Protein AF-A0A5D6XT13-F1 (afdb_monomer_lite)

Sequence (137 aa):
PAIPLGYAVILSPVVAQFPGGKFQCAAFLNTTEPPAELLVGVVIFDKVTSLDHVGPSTYLEMFDWSGSPVRFITIGARTGGTGPDSYLPQHMTVSYKDAPTKLDVLLIPGGLGTAGVVKDAGFMKYLTTAAEQSKHV

pLDDT: mean 81.75, std 23.57, range [31.22, 98.62]

Radius of gyration: 20.34 Å; chains: 1; bounding box: 57×32×59 Å

Structure (mmCIF, N/CA/C/O backbone):
data_AF-A0A5D6XT13-F1
#
_entry.id   AF-A0A5D6XT13-F1
#
loop_
_atom_site.group_PDB
_atom_site.id
_atom_site.type_symbol
_atom_site.label_atom_id
_atom_site.label_alt_id
_atom_site.label_comp_id
_atom_site.label_asym_id
_atom_site.label_entity_id
_atom_site.label_seq_id
_atom_site.pdbx_PDB_ins_code
_atom_site.Cartn_x
_atom_site.Cartn_y
_atom_site.Cartn_z
_atom_site.occupancy
_atom_site.B_iso_or_equiv
_atom_site.auth_seq_id
_atom_site.auth_comp_id
_atom_site.auth_asym_id
_atom_site.auth_atom_id
_atom_site.pdbx_PDB_model_num
ATOM 1 N N . PRO A 1 1 ? -8.277 19.099 43.997 1.00 40.56 1 PRO A N 1
ATOM 2 C CA . PRO A 1 1 ? -9.429 18.250 43.610 1.00 40.56 1 PRO A CA 1
ATOM 3 C C . PRO A 1 1 ? -9.604 18.238 42.083 1.00 40.56 1 PRO A C 1
ATOM 5 O O . PRO A 1 1 ? -9.931 19.260 41.492 1.00 40.56 1 PRO A O 1
ATOM 8 N N . ALA A 1 2 ? -9.269 17.109 41.456 1.00 35.62 2 ALA A N 1
ATOM 9 C CA . ALA A 1 2 ? -9.311 16.929 40.009 1.00 35.62 2 ALA A CA 1
ATOM 10 C C . ALA A 1 2 ? -10.756 16.728 39.521 1.00 35.62 2 ALA A C 1
ATOM 12 O O . ALA A 1 2 ? -11.511 15.961 40.114 1.00 35.62 2 ALA A O 1
ATOM 13 N N . ILE A 1 3 ? -11.122 17.426 38.447 1.00 36.97 3 ILE A N 1
ATOM 14 C CA . ILE A 1 3 ? -12.385 17.264 37.719 1.00 36.97 3 ILE A CA 1
ATOM 15 C C . ILE A 1 3 ? -12.144 16.186 36.652 1.00 36.97 3 ILE A C 1
ATOM 17 O O . ILE A 1 3 ? -11.227 16.368 35.848 1.00 36.97 3 ILE A O 1
ATOM 21 N N . PRO A 1 4 ? -12.902 15.076 36.599 1.00 40.91 4 PRO A N 1
ATOM 22 C CA . PRO A 1 4 ? -12.750 14.125 35.511 1.00 40.91 4 PRO A CA 1
ATOM 23 C C . PRO A 1 4 ? -13.447 14.676 34.259 1.00 40.91 4 PRO A C 1
ATOM 25 O O . PRO A 1 4 ? -14.650 14.938 34.267 1.00 40.91 4 PRO A O 1
ATOM 28 N N . LEU A 1 5 ? -12.684 14.854 33.177 1.00 41.28 5 LEU A N 1
ATOM 29 C CA . LEU A 1 5 ? -13.218 15.091 31.836 1.00 41.28 5 LEU A CA 1
ATOM 30 C C . LEU A 1 5 ? -13.761 13.771 31.272 1.00 41.28 5 LEU A C 1
ATOM 32 O O . LEU A 1 5 ? -13.034 12.999 30.654 1.00 41.28 5 LEU A O 1
ATOM 36 N N . GLY A 1 6 ? -15.049 13.521 31.486 1.00 33.44 6 GLY A N 1
ATOM 37 C CA . GLY A 1 6 ? -15.833 12.611 30.658 1.00 33.44 6 GLY A CA 1
ATOM 38 C C . GLY A 1 6 ? -16.593 13.433 29.624 1.00 33.44 6 GLY A C 1
ATOM 39 O O . GLY A 1 6 ? -17.558 14.109 29.972 1.00 33.44 6 GLY A O 1
ATOM 40 N N . TYR A 1 7 ? -16.165 13.409 28.363 1.00 36.56 7 TYR A N 1
ATOM 41 C CA . TYR A 1 7 ? -16.993 13.911 27.267 1.00 36.56 7 TYR A CA 1
ATOM 42 C C . TYR A 1 7 ? -18.150 12.928 27.055 1.00 36.56 7 TYR A C 1
ATOM 44 O O . TYR A 1 7 ? -17.992 11.900 26.407 1.00 36.56 7 TYR A O 1
ATOM 52 N N . ALA A 1 8 ? -19.316 13.239 27.617 1.00 31.67 8 ALA A N 1
ATOM 53 C CA . ALA A 1 8 ? -20.583 12.655 27.201 1.00 31.67 8 ALA A CA 1
ATOM 54 C C . ALA A 1 8 ? -21.261 13.656 26.262 1.00 31.67 8 ALA A C 1
ATOM 56 O O . ALA A 1 8 ? -21.851 14.641 26.707 1.00 31.67 8 ALA A O 1
ATOM 57 N N . VAL A 1 9 ? -21.158 13.432 24.953 1.00 31.22 9 VAL A N 1
ATOM 58 C CA . VAL A 1 9 ? -22.001 14.144 23.989 1.00 31.22 9 VAL A CA 1
ATOM 59 C C . VAL A 1 9 ? -23.373 13.472 24.026 1.00 31.22 9 VAL A C 1
ATOM 61 O O . VAL A 1 9 ? -23.604 12.466 23.365 1.00 31.22 9 VAL A O 1
ATOM 64 N N . ILE A 1 10 ? -24.288 14.002 24.839 1.00 31.67 10 ILE A N 1
ATOM 65 C CA . ILE A 1 10 ? -25.699 13.608 24.793 1.00 31.67 10 ILE A CA 1
ATOM 66 C C . ILE A 1 10 ? -26.323 14.320 23.588 1.00 31.67 10 ILE A C 1
ATOM 68 O O . ILE A 1 10 ? -26.805 15.447 23.701 1.00 31.67 10 ILE A O 1
ATOM 72 N N . LEU A 1 11 ? -26.301 13.679 22.417 1.00 39.16 11 LEU A N 1
ATOM 73 C CA . LEU A 1 11 ? -27.196 14.061 21.328 1.00 39.16 11 LEU A CA 1
ATOM 74 C C . LEU A 1 11 ? -28.576 13.491 21.654 1.00 39.16 11 LEU A C 1
ATOM 76 O O . LEU A 1 11 ? -28.788 12.281 21.644 1.00 39.16 11 LEU A O 1
ATOM 80 N N . SER A 1 12 ? -29.506 14.380 21.996 1.00 33.94 12 SER A N 1
ATOM 81 C CA . SER A 1 12 ? -30.920 14.041 22.158 1.00 33.94 12 SER A CA 1
ATOM 82 C C . SER A 1 12 ? -31.425 13.328 20.890 1.00 33.94 12 SER A C 1
ATOM 84 O O . SER A 1 12 ? -31.113 13.793 19.789 1.00 33.94 12 SER A O 1
ATOM 86 N N . PRO A 1 13 ? -32.180 12.217 20.986 1.00 42.59 13 PRO A N 1
ATOM 87 C CA . PRO A 1 13 ? -32.654 11.509 19.806 1.00 42.59 13 PRO A CA 1
ATOM 88 C C . PRO A 1 13 ? -33.679 12.380 19.070 1.00 42.59 13 PRO A C 1
ATOM 90 O O . PRO A 1 13 ? -34.830 12.507 19.486 1.00 42.59 13 PRO A O 1
ATOM 93 N N . VAL A 1 14 ? -33.269 12.984 17.955 1.00 36.25 14 VAL A N 1
ATOM 94 C CA . VAL A 1 14 ? -34.204 13.583 17.000 1.00 36.25 14 VAL A CA 1
ATOM 95 C C . VAL A 1 14 ? -34.897 12.434 16.272 1.00 36.25 14 VAL A C 1
ATOM 97 O O . VAL A 1 14 ? -34.340 11.812 15.370 1.00 36.25 14 VAL A O 1
ATOM 100 N N . VAL A 1 15 ? -36.123 12.124 16.688 1.00 41.50 15 VAL A N 1
ATOM 101 C CA . VAL A 1 15 ? -37.019 11.228 15.951 1.00 41.50 15 VAL A CA 1
ATOM 102 C C . VAL A 1 15 ? -37.547 12.003 14.743 1.00 41.50 15 VAL A C 1
ATOM 104 O O . VAL A 1 15 ? -38.462 12.813 14.867 1.00 41.50 15 VAL A O 1
ATOM 107 N N . ALA A 1 16 ? -36.959 11.790 13.565 1.00 38.16 16 ALA A N 1
ATOM 108 C CA . ALA A 1 16 ? -37.535 12.276 12.315 1.00 38.16 16 ALA A CA 1
ATOM 109 C C . ALA A 1 16 ? -38.727 11.380 11.937 1.00 38.16 16 ALA A C 1
ATOM 111 O O . ALA A 1 16 ? -38.556 10.203 11.623 1.00 38.16 16 ALA A O 1
ATOM 112 N N . GLN A 1 17 ? -39.943 11.923 11.998 1.00 37.91 17 GLN A N 1
ATOM 113 C CA . GLN A 1 17 ? -41.173 11.195 11.688 1.00 37.91 17 GLN A CA 1
ATOM 114 C C . GLN A 1 17 ? -41.717 11.659 10.333 1.00 37.91 17 GLN A C 1
ATOM 116 O O . GLN A 1 17 ? -42.234 12.766 10.213 1.00 37.91 17 GLN A O 1
ATOM 121 N N . PHE A 1 18 ? -41.595 10.813 9.308 1.00 39.81 18 PHE A N 1
ATOM 122 C CA . PHE A 1 18 ? -42.187 11.047 7.987 1.00 39.81 18 PHE A CA 1
ATOM 123 C C . PHE A 1 18 ? -43.527 10.299 7.852 1.00 39.81 18 PHE A C 1
ATOM 125 O O . PHE A 1 18 ? -43.673 9.197 8.396 1.00 39.81 18 PHE A O 1
ATOM 132 N N . PRO A 1 19 ? -44.518 10.851 7.130 1.00 36.59 19 PRO A N 1
ATOM 133 C CA . PRO A 1 19 ? -45.785 10.168 6.892 1.00 36.59 19 PRO A CA 1
ATOM 134 C C . PRO A 1 19 ? -45.570 9.001 5.914 1.00 36.59 19 PRO A C 1
ATOM 136 O O . PRO A 1 19 ? -45.415 9.217 4.718 1.00 36.59 19 PRO A O 1
ATOM 139 N N . GLY A 1 20 ? -45.542 7.759 6.418 1.00 48.91 20 GLY A N 1
ATOM 140 C CA . GLY A 1 20 ? -45.530 6.559 5.565 1.00 48.91 20 GLY A CA 1
ATOM 141 C C . GLY A 1 20 ? -44.751 5.335 6.058 1.00 48.91 20 GLY A C 1
ATOM 142 O O . GLY A 1 20 ? -44.869 4.281 5.444 1.00 48.91 20 GLY A O 1
ATOM 143 N N . GLY A 1 21 ? -43.993 5.401 7.158 1.00 42.72 21 GLY A N 1
ATOM 144 C CA . GLY A 1 21 ? -43.305 4.208 7.666 1.00 42.72 21 GLY A CA 1
ATOM 145 C C . GLY A 1 21 ? -42.427 4.462 8.887 1.00 42.72 21 GLY A C 1
ATOM 146 O O . GLY A 1 21 ? -41.837 5.529 9.032 1.00 42.72 21 GLY A O 1
ATOM 147 N N . LYS A 1 22 ? -42.347 3.469 9.780 1.00 38.94 22 LYS A N 1
ATOM 148 C CA . LYS A 1 22 ? -41.426 3.465 10.923 1.00 38.94 22 LYS A CA 1
ATOM 149 C C . LYS A 1 22 ? -40.071 2.936 10.450 1.00 38.94 22 LYS A C 1
ATOM 151 O O . LYS A 1 22 ? -39.932 1.732 10.270 1.00 38.94 22 LYS A O 1
ATOM 156 N N . PHE A 1 23 ? -39.077 3.804 10.286 1.00 47.78 23 PHE A N 1
ATOM 157 C CA . PHE A 1 23 ? -37.682 3.362 10.248 1.00 47.78 23 PHE A CA 1
ATOM 158 C C . PHE A 1 23 ? -37.116 3.420 11.666 1.00 47.78 23 PHE A C 1
ATOM 160 O O . PHE A 1 23 ? -37.109 4.465 12.312 1.00 47.78 23 PHE A O 1
ATOM 167 N N . GLN A 1 24 ? -36.684 2.272 12.179 1.00 41.12 24 GLN A N 1
ATOM 168 C CA . GLN A 1 24 ? -36.103 2.156 13.511 1.00 41.12 24 GLN A CA 1
ATOM 169 C C . GLN A 1 24 ? -34.593 2.438 13.417 1.00 41.12 24 GLN A C 1
ATOM 171 O O . GLN A 1 24 ? -33.791 1.526 13.271 1.00 41.12 24 GLN A O 1
ATOM 176 N N . CYS A 1 25 ? -34.192 3.710 13.527 1.00 44.94 25 CYS A N 1
ATOM 177 C CA . CYS A 1 25 ? -32.776 4.112 13.658 1.00 44.94 25 CYS A CA 1
ATOM 178 C C . CYS A 1 25 ? -32.127 3.662 14.986 1.00 44.94 25 CYS A C 1
ATOM 180 O O . CYS A 1 25 ? -30.933 3.855 15.192 1.00 44.94 25 CYS A O 1
ATOM 182 N N . ALA A 1 26 ? -32.898 3.071 15.904 1.00 44.91 26 ALA A N 1
ATOM 183 C CA . ALA A 1 26 ? -32.480 2.822 17.283 1.00 44.91 26 ALA A CA 1
ATOM 184 C C . ALA A 1 26 ? -31.423 1.712 17.454 1.00 44.91 26 ALA A C 1
ATOM 186 O O . ALA A 1 26 ? -30.753 1.683 18.481 1.00 44.91 26 ALA A O 1
ATOM 187 N N . ALA A 1 27 ? -31.240 0.814 16.480 1.00 44.47 27 ALA A N 1
ATOM 188 C CA . ALA A 1 27 ? -30.269 -0.278 16.619 1.00 44.47 27 ALA A CA 1
ATOM 189 C C . ALA A 1 27 ? -28.807 0.165 16.417 1.00 44.47 27 ALA A C 1
ATOM 191 O O . ALA A 1 27 ? -27.903 -0.521 16.880 1.00 44.47 27 ALA A O 1
ATOM 192 N N . PHE A 1 28 ? -28.571 1.309 15.765 1.00 43.94 28 PHE A N 1
ATOM 193 C CA . PHE A 1 28 ? -27.218 1.792 15.460 1.00 43.94 28 PHE A C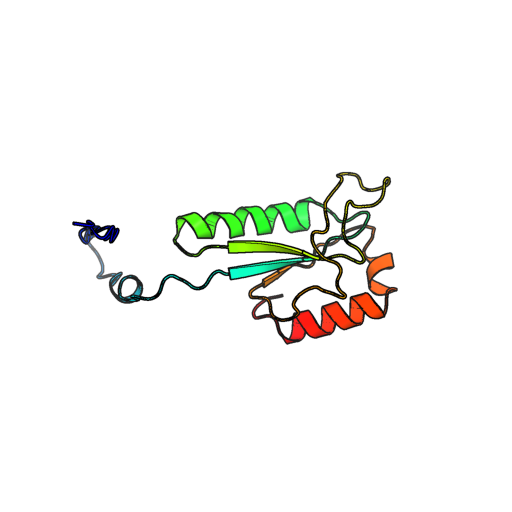A 1
ATOM 194 C C . PHE A 1 28 ? -26.605 2.638 16.591 1.00 43.94 28 PHE A C 1
ATOM 196 O O . PHE A 1 28 ? -25.404 2.863 16.614 1.00 43.94 28 PHE A O 1
ATOM 203 N N . LEU A 1 29 ? -27.422 3.108 17.541 1.00 48.56 29 LEU A N 1
ATOM 204 C CA . LEU A 1 29 ? -27.012 4.069 18.576 1.00 48.56 29 LEU A CA 1
ATOM 205 C C . LEU A 1 29 ? -26.736 3.435 19.951 1.00 48.56 29 LEU A C 1
ATOM 207 O O . LEU A 1 29 ? -26.477 4.161 20.905 1.00 48.56 29 LEU A O 1
ATOM 211 N N . ASN A 1 30 ? -26.823 2.105 20.082 1.00 45.47 30 ASN A N 1
ATOM 212 C CA . ASN A 1 30 ? -26.730 1.418 21.379 1.00 45.47 30 ASN A CA 1
ATOM 213 C C . ASN A 1 30 ? -25.399 0.679 21.614 1.00 45.47 30 ASN A C 1
ATOM 215 O O . ASN A 1 30 ? -25.301 -0.142 22.524 1.00 45.47 30 ASN A O 1
ATOM 219 N N . THR A 1 31 ? -24.374 0.940 20.803 1.00 50.88 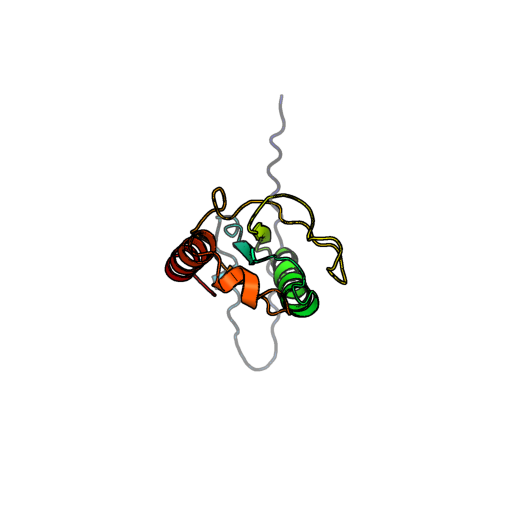31 THR A N 1
ATOM 220 C CA . THR A 1 31 ? -23.023 0.424 21.044 1.00 50.88 31 THR A CA 1
ATOM 221 C C . THR A 1 31 ? -22.250 1.413 21.913 1.00 50.88 31 THR A C 1
ATOM 223 O O . THR A 1 31 ? -21.971 2.533 21.499 1.00 50.88 31 THR A O 1
ATOM 226 N N . THR A 1 32 ? -21.906 1.002 23.135 1.00 56.06 32 THR A N 1
ATOM 227 C CA . THR A 1 32 ? -21.031 1.760 24.050 1.00 56.06 32 THR A CA 1
ATOM 228 C C . THR A 1 32 ? -19.552 1.663 23.676 1.00 56.06 32 THR A C 1
ATOM 230 O O . THR A 1 32 ? -18.720 2.334 24.282 1.00 56.06 32 THR A O 1
ATOM 233 N N . GLU A 1 33 ? -19.212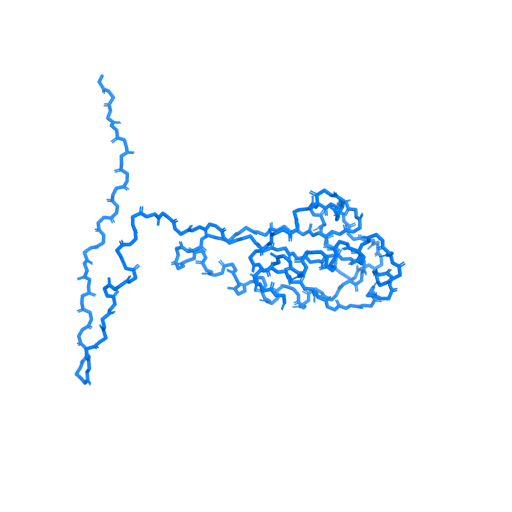 0.806 22.714 1.00 58.44 33 GLU A N 1
ATOM 234 C CA . GLU A 1 33 ? -17.857 0.671 22.197 1.00 58.44 33 GLU A CA 1
ATOM 235 C C . GLU A 1 33 ? -17.653 1.657 21.040 1.00 58.44 33 GLU A C 1
ATOM 237 O O . GLU A 1 33 ? -18.502 1.716 20.142 1.00 58.44 33 GLU A O 1
ATOM 242 N N . PRO A 1 34 ? -16.564 2.449 21.047 1.00 58.56 34 PRO A N 1
ATOM 243 C CA . PRO A 1 34 ? -16.221 3.267 19.895 1.00 58.56 34 PRO A CA 1
ATOM 244 C C . PRO A 1 34 ? -16.058 2.352 18.674 1.00 58.56 34 PRO A C 1
ATOM 246 O O . PRO A 1 34 ? -15.499 1.258 18.818 1.00 58.56 34 PRO A O 1
ATOM 249 N N . PRO A 1 35 ? -16.536 2.758 17.487 1.00 64.50 35 PRO A N 1
ATOM 250 C CA . PRO A 1 35 ? -16.386 1.952 16.285 1.00 64.50 35 PRO A CA 1
ATOM 251 C C . PRO A 1 35 ? -14.915 1.595 16.082 1.00 64.50 35 PRO A C 1
ATOM 253 O O . PRO A 1 35 ? -14.044 2.463 16.170 1.00 64.50 35 PRO A O 1
ATOM 256 N N . ALA A 1 36 ? -14.637 0.306 15.881 1.00 80.62 36 ALA A N 1
ATOM 257 C CA . ALA A 1 36 ? -13.278 -0.160 15.654 1.00 80.62 36 ALA A CA 1
ATOM 258 C C . ALA A 1 36 ? -12.691 0.565 14.433 1.00 80.62 36 ALA A C 1
ATOM 260 O O . ALA A 1 36 ? -13.331 0.610 13.382 1.00 80.62 36 ALA A O 1
ATOM 261 N N . GLU A 1 37 ? -11.495 1.136 14.591 1.00 91.69 37 GLU A N 1
ATOM 262 C CA . GLU A 1 37 ? -10.775 1.806 13.505 1.00 91.69 37 GLU A CA 1
ATOM 263 C C . GLU A 1 37 ? -10.579 0.842 12.331 1.00 91.69 37 GLU A C 1
ATOM 265 O O . GLU A 1 37 ? -10.033 -0.248 12.504 1.00 91.69 37 GLU A O 1
ATOM 270 N N . LEU A 1 38 ? -11.028 1.250 11.144 1.00 94.50 38 LEU A N 1
ATOM 271 C CA . LEU A 1 38 ? -10.870 0.494 9.910 1.00 94.50 38 LEU A CA 1
ATOM 272 C C . LEU A 1 38 ? -9.450 0.673 9.382 1.00 94.50 38 LEU A C 1
ATOM 274 O O . LEU A 1 38 ? -9.037 1.780 9.037 1.00 94.50 38 LEU A O 1
ATOM 278 N N . LEU A 1 39 ? -8.708 -0.423 9.272 1.00 96.69 39 LEU A N 1
ATOM 279 C CA . LEU A 1 39 ? -7.371 -0.425 8.700 1.00 96.69 39 LEU A CA 1
ATOM 280 C C . LEU A 1 39 ? -7.427 -0.712 7.197 1.00 96.69 39 LEU A C 1
ATOM 282 O O . LEU A 1 39 ? -7.690 -1.841 6.773 1.00 96.69 39 LEU A O 1
ATOM 286 N N . VAL A 1 40 ? -7.111 0.302 6.396 1.00 98.12 40 VAL A N 1
ATOM 287 C CA . VAL A 1 40 ? -7.059 0.223 4.933 1.00 98.12 40 VAL A CA 1
ATOM 288 C C . VAL A 1 40 ? -5.603 0.171 4.475 1.00 98.12 40 VAL A C 1
ATOM 290 O O . VAL A 1 40 ? -4.829 1.104 4.695 1.00 98.12 40 VAL A O 1
ATOM 293 N N . GLY A 1 41 ? -5.216 -0.923 3.825 1.00 98.25 41 GLY A N 1
ATOM 294 C CA . GLY A 1 41 ? -3.914 -1.052 3.179 1.00 98.25 41 GLY A CA 1
ATOM 295 C C . GLY A 1 41 ? -4.014 -0.735 1.695 1.00 98.25 41 GLY A C 1
ATOM 296 O O . GLY A 1 41 ? -4.783 -1.371 0.985 1.00 98.25 41 GLY A O 1
ATOM 297 N N . VAL A 1 42 ? -3.223 0.218 1.212 1.00 98.50 42 VAL A N 1
ATOM 298 C CA . VAL A 1 42 ? -3.171 0.600 -0.204 1.00 98.50 42 VAL A CA 1
ATOM 299 C C . VAL A 1 42 ? -1.835 0.17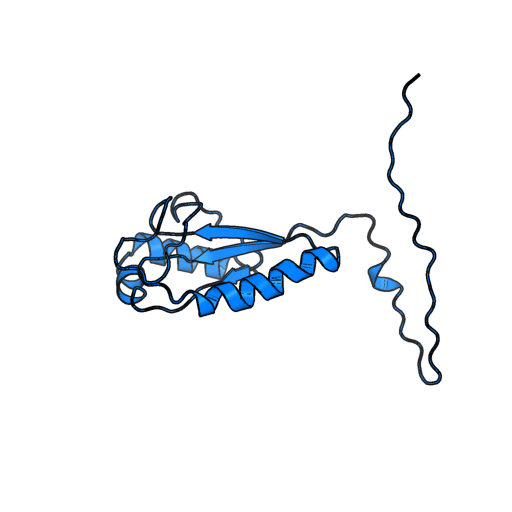5 -0.793 1.00 98.50 42 VAL A C 1
ATOM 301 O O . VAL A 1 42 ? -0.777 0.599 -0.327 1.00 98.50 42 VAL A O 1
ATOM 304 N N . VAL A 1 43 ? -1.865 -0.652 -1.833 1.00 98.19 43 VAL A N 1
ATOM 305 C CA . VAL A 1 43 ? -0.648 -1.122 -2.499 1.00 98.19 43 VAL A CA 1
ATOM 306 C C . VAL A 1 43 ? -0.102 -0.032 -3.419 1.00 98.19 43 VAL A C 1
ATOM 308 O O . VAL A 1 43 ? -0.749 0.352 -4.387 1.00 98.19 43 VAL A O 1
ATOM 311 N N . ILE A 1 44 ? 1.108 0.452 -3.142 1.00 97.56 44 ILE A N 1
ATOM 312 C CA . ILE A 1 44 ? 1.792 1.484 -3.925 1.00 97.56 44 ILE A CA 1
ATOM 313 C C . ILE A 1 44 ? 3.069 0.905 -4.536 1.00 97.56 44 ILE A C 1
ATOM 315 O O . ILE A 1 44 ? 3.866 0.238 -3.875 1.00 97.56 44 ILE A O 1
ATOM 319 N N . PHE A 1 45 ? 3.270 1.183 -5.820 1.00 96.56 45 PHE A N 1
ATOM 320 C CA . PHE A 1 45 ? 4.435 0.766 -6.593 1.00 96.56 45 PHE A CA 1
ATOM 321 C C . PHE A 1 45 ? 4.789 1.827 -7.640 1.00 96.56 45 PHE A C 1
ATOM 323 O O . PHE A 1 45 ? 4.013 2.742 -7.921 1.00 96.56 45 PHE A O 1
ATOM 330 N N . ASP A 1 46 ? 5.983 1.726 -8.218 1.00 95.44 46 ASP A N 1
ATOM 331 C CA . ASP A 1 46 ? 6.444 2.669 -9.240 1.00 95.44 46 ASP A CA 1
ATOM 332 C C . ASP A 1 46 ? 5.506 2.653 -10.455 1.00 95.44 46 ASP A C 1
ATOM 334 O O . ASP A 1 46 ? 5.146 1.585 -10.935 1.00 95.44 46 ASP A O 1
ATOM 338 N N . LYS A 1 47 ? 5.128 3.821 -10.990 1.00 95.62 47 LYS A N 1
ATOM 339 C CA . LYS A 1 47 ? 4.171 3.940 -12.116 1.00 95.62 47 LYS A CA 1
ATOM 340 C C . LYS A 1 47 ? 2.779 3.343 -11.825 1.00 95.62 47 LYS A C 1
ATOM 342 O O . LYS A 1 47 ? 2.117 2.846 -12.742 1.00 95.62 47 LYS A O 1
ATOM 347 N N . VAL A 1 48 ? 2.336 3.391 -10.568 1.00 96.50 48 VAL A N 1
ATOM 348 C CA . VAL A 1 48 ? 0.937 3.146 -10.180 1.00 96.50 48 VAL A CA 1
ATOM 349 C C . VAL A 1 48 ? 0.020 4.244 -10.735 1.00 96.50 48 VAL A C 1
ATOM 351 O O . VAL A 1 48 ? 0.392 5.421 -10.762 1.00 96.50 48 VAL A O 1
ATOM 354 N N . THR A 1 49 ? -1.186 3.881 -11.172 1.00 95.75 49 THR A N 1
ATOM 355 C CA . THR A 1 49 ? -2.205 4.853 -11.582 1.00 95.75 49 THR A CA 1
ATOM 356 C C . THR A 1 49 ? -2.796 5.506 -10.337 1.00 95.75 49 THR A C 1
ATOM 358 O O . THR A 1 49 ? -3.509 4.866 -9.569 1.00 95.75 49 THR A O 1
ATOM 361 N N . SER A 1 50 ? -2.511 6.792 -10.109 1.00 94.44 50 SER A N 1
ATOM 362 C CA . SER A 1 50 ? -2.940 7.472 -8.877 1.00 94.44 50 SER A CA 1
ATOM 363 C C . SER A 1 50 ? -4.453 7.472 -8.682 1.00 94.44 50 SER A C 1
ATOM 365 O O . SER A 1 50 ? -4.927 7.274 -7.570 1.00 94.44 50 SER A O 1
ATOM 367 N N . LEU A 1 51 ? -5.214 7.654 -9.762 1.00 94.50 51 LEU A N 1
ATOM 368 C CA . LEU A 1 51 ? -6.671 7.749 -9.689 1.00 94.50 51 LEU A CA 1
ATOM 369 C C . LEU A 1 51 ? -7.327 6.465 -9.153 1.00 94.50 51 LEU A C 1
ATOM 371 O O . LEU A 1 51 ? -8.340 6.556 -8.462 1.00 94.50 51 LEU A O 1
ATOM 375 N N . ASP A 1 52 ? -6.715 5.304 -9.400 1.00 95.19 52 ASP A N 1
ATOM 376 C CA . ASP A 1 52 ? -7.244 3.998 -8.995 1.00 95.19 52 ASP A CA 1
ATOM 377 C C . ASP A 1 52 ? -7.300 3.825 -7.473 1.00 95.19 52 ASP A C 1
ATOM 379 O O . ASP A 1 52 ? -8.130 3.062 -6.988 1.00 95.19 52 ASP A O 1
ATOM 383 N N . HIS A 1 53 ? -6.450 4.526 -6.711 1.00 95.44 53 HIS A N 1
ATOM 384 C CA . HIS A 1 53 ? -6.513 4.495 -5.246 1.00 95.44 53 HIS A CA 1
ATOM 385 C C . HIS A 1 53 ? -6.954 5.819 -4.623 1.00 95.44 53 HIS A C 1
ATOM 387 O O . HIS A 1 53 ? -7.619 5.790 -3.596 1.00 95.44 53 HIS A O 1
ATOM 393 N N . VAL A 1 54 ? -6.664 6.971 -5.239 1.00 95.62 54 VAL A N 1
ATOM 394 C CA . VAL A 1 54 ? -7.132 8.269 -4.725 1.00 95.62 54 VAL A CA 1
ATOM 395 C C . VAL A 1 54 ? -8.659 8.311 -4.673 1.00 95.62 54 VAL A C 1
ATOM 397 O O . VAL A 1 54 ? -9.210 8.735 -3.666 1.00 95.62 54 VAL A O 1
ATOM 400 N N . GLY A 1 55 ? -9.355 7.813 -5.703 1.00 94.44 55 GLY A N 1
ATOM 401 C CA . GLY A 1 55 ? -10.821 7.776 -5.713 1.00 94.44 55 GLY A CA 1
ATOM 402 C C . GLY A 1 55 ? -11.412 6.981 -4.536 1.00 94.44 55 GLY A C 1
ATOM 403 O O . GLY A 1 55 ? -12.132 7.563 -3.720 1.00 94.44 55 GLY A O 1
ATOM 404 N N . PRO A 1 56 ? -11.105 5.674 -4.411 1.00 95.56 56 PRO A N 1
ATOM 405 C CA . PRO A 1 56 ? -11.585 4.862 -3.296 1.00 95.56 56 PRO A CA 1
ATOM 406 C C . PRO A 1 56 ? -11.136 5.373 -1.924 1.00 95.56 56 PRO A C 1
ATOM 408 O O . PRO A 1 56 ? -11.959 5.421 -1.014 1.00 95.56 56 PRO A O 1
ATOM 411 N N . SER A 1 57 ? -9.876 5.799 -1.765 1.00 95.00 57 SER A N 1
ATOM 412 C CA . SER A 1 57 ? -9.384 6.316 -0.483 1.00 95.00 57 SER A CA 1
ATOM 413 C C . SER A 1 57 ? -10.121 7.582 -0.058 1.00 95.00 57 SER A C 1
ATOM 415 O O . SER A 1 57 ? -10.577 7.643 1.076 1.00 95.00 57 SER A O 1
ATOM 417 N N . THR A 1 58 ? -10.347 8.542 -0.963 1.00 94.81 58 THR A N 1
ATOM 418 C CA . THR A 1 58 ? -11.123 9.753 -0.646 1.00 94.81 58 THR A CA 1
ATOM 419 C C . THR A 1 58 ? -12.561 9.430 -0.242 1.00 94.81 58 THR A C 1
ATOM 421 O O . THR A 1 58 ? -13.113 10.095 0.629 1.00 94.81 58 THR A O 1
ATOM 424 N N . TYR A 1 59 ? -13.186 8.411 -0.839 1.00 94.88 59 TYR A N 1
ATOM 425 C CA . TYR A 1 59 ? -14.512 7.970 -0.403 1.00 94.88 59 TYR A CA 1
ATOM 426 C C . TYR A 1 59 ? -14.473 7.323 0.989 1.00 94.88 59 TYR A C 1
ATOM 428 O O . TYR A 1 59 ? -15.308 7.633 1.836 1.00 94.88 59 TYR A O 1
ATOM 436 N N . LEU A 1 60 ? -13.495 6.450 1.242 1.00 94.69 60 LEU A N 1
ATOM 437 C CA . LEU A 1 60 ? -13.332 5.768 2.526 1.00 94.69 60 LEU A CA 1
ATOM 438 C C . LEU A 1 60 ? -12.993 6.743 3.664 1.00 94.69 60 LEU A C 1
ATOM 440 O O . LEU A 1 60 ? -13.518 6.583 4.758 1.00 94.69 60 LEU A O 1
ATOM 444 N N . GLU A 1 61 ? -12.211 7.793 3.410 1.00 92.44 61 GLU A N 1
ATOM 445 C CA . GLU A 1 61 ? -11.930 8.867 4.380 1.00 92.44 61 GLU A CA 1
ATOM 446 C C . GLU A 1 61 ? -13.207 9.552 4.896 1.00 92.44 61 GLU A C 1
ATOM 448 O O . GLU A 1 61 ? -13.246 10.024 6.030 1.00 92.44 61 GLU A O 1
ATOM 453 N N . MET A 1 62 ? -14.290 9.575 4.110 1.00 92.75 62 MET A N 1
ATOM 454 C CA . MET A 1 62 ? -15.561 10.162 4.552 1.00 92.75 62 MET A CA 1
ATOM 455 C C . MET A 1 62 ? -16.233 9.353 5.671 1.00 92.75 62 MET A C 1
ATOM 457 O O . MET A 1 62 ? -17.138 9.869 6.331 1.00 92.75 62 MET A O 1
ATOM 461 N N . PHE A 1 63 ? -15.818 8.105 5.920 1.00 90.12 63 PHE A N 1
ATOM 462 C CA . PHE A 1 63 ? -16.389 7.286 6.993 1.00 90.12 63 PHE A CA 1
ATOM 463 C C . PHE A 1 63 ? -16.061 7.842 8.383 1.00 90.12 63 PHE A C 1
ATOM 465 O O . PHE A 1 63 ? -16.890 7.691 9.290 1.00 90.12 63 PHE A O 1
ATOM 472 N N . ASP A 1 64 ? -14.969 8.598 8.526 1.00 86.75 64 ASP A N 1
ATOM 473 C CA . ASP A 1 64 ? -14.649 9.338 9.751 1.00 86.75 64 ASP A CA 1
ATOM 474 C C . ASP A 1 64 ? -15.807 10.256 10.164 1.00 86.75 64 ASP A C 1
ATOM 476 O O . ASP A 1 64 ? -16.149 10.353 11.344 1.00 86.75 64 ASP A O 1
ATOM 480 N N . TRP A 1 65 ? -16.487 10.881 9.196 1.00 85.38 65 TRP A N 1
ATOM 481 C CA . TRP A 1 65 ? -17.627 11.769 9.461 1.00 85.38 65 TRP A CA 1
ATOM 482 C C . TRP A 1 65 ? -18.873 11.020 9.940 1.00 85.38 65 TRP A C 1
ATOM 484 O O . TRP A 1 65 ? -19.753 11.617 10.558 1.00 85.38 65 TRP A O 1
ATOM 494 N N . SER A 1 66 ? -18.947 9.713 9.685 1.00 84.50 66 SER A N 1
ATOM 495 C CA . SER A 1 66 ? -20.009 8.825 10.172 1.00 84.50 66 SER A CA 1
ATOM 496 C C . SER A 1 66 ? -19.674 8.154 11.511 1.00 84.50 66 SER A C 1
ATOM 498 O O . SER A 1 66 ? -20.439 7.321 11.993 1.00 84.50 66 SER A O 1
ATOM 500 N N . GLY A 1 67 ? -18.540 8.519 12.121 1.00 84.69 67 GLY A N 1
ATOM 501 C CA . GLY A 1 67 ? -18.077 7.970 13.393 1.00 84.69 67 GLY A CA 1
ATOM 502 C C . GLY A 1 67 ? -17.278 6.674 13.270 1.00 84.69 67 GLY A C 1
ATOM 503 O O . GLY A 1 67 ? -16.960 6.088 14.297 1.00 84.69 67 GLY A O 1
ATOM 504 N N . SER A 1 68 ? -16.942 6.227 12.055 1.00 89.25 68 SER A N 1
ATOM 505 C CA . SER A 1 68 ? -16.112 5.037 11.819 1.00 89.25 68 SER A CA 1
ATOM 506 C C . SER A 1 68 ? -14.704 5.470 11.403 1.00 89.25 68 SER A C 1
ATOM 508 O O . SER A 1 68 ? -14.511 5.736 10.219 1.00 89.25 68 SER A O 1
ATOM 510 N N . PRO A 1 69 ? -13.744 5.587 12.343 1.00 91.69 69 PRO A N 1
ATOM 511 C CA . PRO A 1 69 ? -12.416 6.095 12.032 1.00 91.69 69 PRO A CA 1
ATOM 512 C C . PRO A 1 69 ? -11.686 5.178 11.046 1.00 91.69 69 PRO A C 1
ATOM 514 O O . PRO A 1 69 ? -11.757 3.955 11.173 1.00 91.69 69 PRO A O 1
ATOM 517 N N . VAL A 1 70 ? -10.966 5.756 10.088 1.00 95.19 70 VAL A N 1
ATOM 518 C CA . VAL A 1 70 ? -10.230 5.039 9.046 1.00 95.19 70 VAL A CA 1
ATOM 519 C C . VAL A 1 70 ? -8.751 5.389 9.105 1.00 95.19 70 VAL A C 1
ATOM 521 O O . VAL A 1 70 ? -8.351 6.549 9.026 1.00 95.19 70 VAL A O 1
ATOM 524 N N . ARG A 1 71 ? -7.907 4.361 9.173 1.00 95.88 71 ARG A N 1
ATOM 525 C CA . ARG A 1 71 ? -6.455 4.498 9.095 1.00 95.88 71 ARG A CA 1
ATOM 526 C C . ARG A 1 71 ? -5.931 3.893 7.809 1.00 95.88 71 ARG A C 1
ATOM 528 O O . ARG A 1 71 ? -6.057 2.692 7.577 1.00 95.88 71 ARG A O 1
ATOM 535 N N . PHE A 1 72 ? -5.249 4.714 7.022 1.00 97.06 72 PHE A N 1
ATOM 536 C CA . PHE A 1 72 ? -4.566 4.273 5.813 1.00 97.06 72 PHE A CA 1
ATOM 537 C C . PHE A 1 72 ? -3.104 3.934 6.088 1.00 97.06 72 PHE A C 1
ATOM 539 O O . PHE A 1 72 ? -2.393 4.671 6.773 1.00 97.06 72 PHE A O 1
ATOM 546 N N . ILE A 1 73 ? -2.637 2.843 5.489 1.00 97.94 73 ILE A N 1
ATOM 547 C CA . ILE A 1 73 ? -1.214 2.564 5.301 1.00 97.94 73 ILE A CA 1
ATOM 548 C C . ILE A 1 73 ? -0.954 2.321 3.819 1.00 97.94 73 ILE A C 1
ATOM 550 O O . ILE A 1 73 ? -1.706 1.616 3.149 1.00 97.94 73 ILE A O 1
ATOM 554 N N . THR A 1 74 ? 0.125 2.886 3.295 1.00 98.25 74 THR A N 1
ATOM 555 C CA . THR A 1 74 ? 0.592 2.582 1.942 1.00 98.25 74 THR A CA 1
ATOM 556 C C . THR A 1 74 ? 1.720 1.564 2.004 1.00 98.25 74 THR A C 1
ATOM 558 O O . THR A 1 74 ? 2.711 1.755 2.718 1.00 98.25 74 THR A O 1
ATOM 561 N N . ILE A 1 75 ? 1.559 0.478 1.258 1.00 98.62 75 ILE A N 1
ATOM 562 C CA . ILE A 1 75 ? 2.404 -0.712 1.311 1.00 98.62 75 ILE A CA 1
ATOM 563 C C . ILE A 1 75 ? 3.115 -0.857 -0.027 1.00 98.62 75 ILE A C 1
ATOM 565 O O . ILE A 1 75 ? 2.466 -0.901 -1.069 1.00 98.62 75 ILE A O 1
ATOM 569 N N . GLY A 1 76 ? 4.439 -0.965 -0.013 1.00 97.81 76 GLY A N 1
ATOM 570 C CA . GLY A 1 76 ? 5.215 -1.162 -1.236 1.00 97.81 76 GLY A CA 1
ATOM 571 C C . GLY A 1 76 ? 6.360 -2.151 -1.086 1.00 97.81 76 GLY A C 1
ATOM 572 O O . GLY A 1 76 ? 6.566 -2.752 -0.033 1.00 97.81 76 GLY A O 1
ATOM 573 N N . ALA A 1 77 ? 7.167 -2.284 -2.140 1.00 96.38 77 ALA A N 1
ATOM 574 C CA . ALA A 1 77 ? 8.401 -3.078 -2.106 1.00 96.38 77 ALA A CA 1
ATOM 575 C C . ALA A 1 77 ? 9.380 -2.588 -1.017 1.00 96.38 77 ALA A C 1
ATOM 577 O O . ALA A 1 77 ? 10.125 -3.362 -0.415 1.00 96.38 77 ALA A O 1
ATOM 578 N N . ARG A 1 78 ? 9.351 -1.282 -0.741 1.00 95.81 78 ARG A N 1
ATOM 579 C CA . ARG A 1 78 ? 10.234 -0.548 0.169 1.00 95.81 78 ARG A CA 1
ATOM 580 C C . ARG A 1 78 ? 9.485 0.638 0.774 1.00 95.81 78 ARG A C 1
ATOM 582 O O . ARG A 1 78 ? 8.493 1.082 0.206 1.00 95.81 78 ARG A O 1
ATOM 589 N N . THR A 1 79 ? 10.005 1.187 1.864 1.00 97.44 79 THR A N 1
ATOM 590 C CA . THR A 1 79 ? 9.554 2.480 2.400 1.00 97.44 79 THR A CA 1
ATOM 591 C C . THR A 1 79 ? 10.108 3.636 1.553 1.00 97.44 79 THR A C 1
ATOM 593 O O . THR A 1 79 ? 11.195 3.527 0.973 1.00 97.44 79 THR A O 1
ATOM 596 N N . GLY A 1 80 ? 9.377 4.748 1.479 1.00 96.00 80 GLY A N 1
ATOM 597 C CA . GLY A 1 80 ? 9.798 5.981 0.806 1.00 96.00 80 GLY A CA 1
ATOM 598 C C . GLY A 1 80 ? 8.989 6.305 -0.449 1.00 96.00 80 GLY A C 1
ATOM 599 O O . GLY A 1 80 ? 7.899 5.785 -0.659 1.00 96.00 80 GLY A O 1
ATOM 600 N N . GLY A 1 81 ? 9.513 7.193 -1.295 1.00 94.81 81 GLY A N 1
ATOM 601 C CA . GLY A 1 81 ? 8.823 7.647 -2.507 1.00 94.81 81 GLY A CA 1
ATOM 602 C C . GLY A 1 81 ? 8.871 6.645 -3.664 1.00 94.81 81 GLY A C 1
ATOM 603 O O . GLY A 1 81 ? 9.821 5.867 -3.780 1.00 94.81 81 GLY A O 1
ATOM 604 N N . THR A 1 82 ? 7.888 6.688 -4.557 1.00 94.50 82 THR A N 1
ATOM 605 C CA . THR A 1 82 ? 7.948 6.029 -5.868 1.00 94.50 82 THR A CA 1
ATOM 606 C C . THR A 1 82 ? 9.151 6.522 -6.676 1.00 94.50 82 THR A C 1
ATOM 608 O O . THR A 1 82 ? 9.647 7.629 -6.467 1.00 94.50 82 THR A O 1
ATOM 611 N N . GLY A 1 83 ? 9.631 5.699 -7.604 1.00 91.12 83 GLY A N 1
ATOM 612 C CA . GLY A 1 83 ? 10.744 6.019 -8.492 1.00 91.12 83 GLY A CA 1
ATOM 613 C C . GLY A 1 83 ? 10.487 7.256 -9.368 1.00 91.12 83 GLY A C 1
ATOM 614 O O . GLY A 1 83 ? 9.328 7.633 -9.578 1.00 91.12 83 GLY A O 1
ATOM 615 N N . PRO A 1 84 ? 11.561 7.862 -9.910 1.00 88.69 84 PRO A N 1
ATOM 616 C CA . PRO A 1 84 ? 11.521 9.154 -10.606 1.00 88.69 84 PRO A CA 1
ATOM 617 C C . PRO A 1 84 ? 10.654 9.156 -11.871 1.00 88.69 84 PRO A C 1
ATOM 619 O O . PRO A 1 84 ? 10.151 10.202 -12.263 1.00 88.69 84 PRO A O 1
ATOM 622 N N . ASP A 1 85 ? 10.433 7.992 -12.481 1.00 86.50 85 ASP A N 1
ATOM 623 C CA . ASP A 1 85 ? 9.608 7.852 -13.686 1.00 86.50 85 ASP A CA 1
ATOM 624 C C . ASP A 1 85 ? 8.092 7.835 -13.403 1.00 86.50 85 ASP A C 1
ATOM 626 O O . ASP A 1 85 ? 7.292 7.607 -14.313 1.00 86.50 85 ASP A O 1
ATOM 630 N N . SER A 1 86 ? 7.672 7.967 -12.143 1.00 87.56 86 SER A N 1
ATOM 631 C CA . SER A 1 86 ? 6.250 7.987 -11.787 1.00 87.56 86 SER A CA 1
ATOM 632 C C . SER A 1 86 ? 5.665 9.368 -12.072 1.00 87.56 86 SER A C 1
ATOM 634 O O . SER A 1 86 ? 6.215 10.370 -11.627 1.00 87.56 86 SER A O 1
ATOM 636 N N . TYR A 1 87 ? 4.527 9.426 -12.770 1.00 85.38 87 TYR A N 1
ATOM 637 C CA . TYR A 1 87 ? 3.874 10.695 -13.126 1.00 85.38 87 TYR A CA 1
ATOM 638 C C . TYR A 1 87 ? 3.544 11.568 -11.910 1.00 85.38 87 TYR A C 1
ATOM 640 O O . TYR A 1 87 ? 3.692 12.786 -11.964 1.00 85.38 87 TYR A O 1
ATOM 648 N N . LEU A 1 88 ? 3.107 10.939 -10.817 1.00 90.31 88 LEU A N 1
ATOM 649 C CA . LEU A 1 88 ? 2.863 11.585 -9.534 1.00 90.31 88 LEU A CA 1
ATOM 650 C C . LEU A 1 88 ? 3.651 10.840 -8.452 1.00 90.31 88 LEU A C 1
ATOM 652 O O . LEU A 1 88 ? 3.387 9.649 -8.241 1.00 90.31 88 LEU A O 1
ATOM 656 N N . PRO A 1 89 ? 4.601 11.508 -7.772 1.00 92.31 89 PRO A N 1
ATOM 657 C CA . PRO A 1 89 ? 5.316 10.922 -6.651 1.00 92.31 89 PRO A CA 1
ATOM 658 C C . PRO A 1 89 ? 4.348 10.523 -5.538 1.00 92.31 89 PRO A C 1
ATOM 660 O O . PRO A 1 89 ? 3.576 11.345 -5.050 1.00 92.31 89 PRO A O 1
ATOM 663 N N . GLN A 1 90 ? 4.405 9.263 -5.124 1.00 95.12 90 GLN A N 1
ATOM 664 C CA . GLN A 1 90 ? 3.616 8.736 -4.010 1.00 95.12 90 GLN A CA 1
ATOM 665 C C . GLN A 1 90 ? 4.531 8.120 -2.967 1.00 95.12 90 GLN A C 1
ATOM 667 O O . GLN A 1 90 ? 5.660 7.742 -3.269 1.00 95.12 90 GLN A O 1
ATOM 672 N N . HIS A 1 91 ? 4.057 8.029 -1.730 1.00 95.81 91 HIS A N 1
ATOM 673 C CA . HIS A 1 91 ? 4.863 7.567 -0.611 1.00 95.81 91 HIS A CA 1
ATOM 674 C C . HIS A 1 91 ? 4.353 6.223 -0.094 1.00 95.81 91 HIS A C 1
ATOM 676 O O . HIS A 1 91 ? 3.175 6.094 0.223 1.00 95.81 91 HIS A O 1
ATOM 682 N N . MET A 1 92 ? 5.249 5.246 0.023 1.00 96.75 92 MET A N 1
ATOM 683 C CA . MET A 1 92 ? 5.051 3.956 0.681 1.00 96.75 92 MET A CA 1
ATOM 684 C C . MET A 1 92 ? 5.470 4.102 2.146 1.00 96.75 92 MET A C 1
ATOM 686 O O . MET A 1 92 ? 6.652 4.268 2.451 1.00 96.75 92 MET A O 1
ATOM 690 N N . THR A 1 93 ? 4.503 4.084 3.058 1.00 97.81 93 THR A N 1
ATOM 691 C CA . THR A 1 93 ? 4.736 4.207 4.504 1.00 97.81 93 THR A CA 1
ATOM 692 C C . THR A 1 93 ? 5.432 2.989 5.095 1.00 97.81 93 THR A C 1
ATOM 694 O O . THR A 1 93 ? 6.184 3.130 6.057 1.00 97.81 93 THR A O 1
ATOM 697 N N . VAL A 1 94 ? 5.217 1.808 4.511 1.00 98.19 94 VAL A N 1
ATOM 698 C CA . VAL A 1 94 ? 5.757 0.543 5.007 1.00 98.19 94 VAL A CA 1
ATOM 699 C C . VAL A 1 94 ? 6.131 -0.383 3.847 1.00 98.19 94 VAL A C 1
ATOM 701 O O . VAL A 1 94 ? 5.490 -0.387 2.793 1.00 98.19 94 VAL A O 1
ATOM 704 N N . SER A 1 95 ? 7.192 -1.171 4.026 1.00 98.00 95 SER A N 1
ATOM 705 C CA . SER A 1 95 ? 7.534 -2.265 3.110 1.00 98.00 95 SER A CA 1
ATOM 706 C C . SER A 1 95 ? 6.628 -3.471 3.364 1.00 98.00 95 SER A C 1
ATOM 708 O O . SER A 1 95 ? 6.283 -3.748 4.508 1.00 98.00 95 SER A O 1
ATOM 710 N N . TYR A 1 96 ? 6.319 -4.263 2.334 1.00 97.88 96 TYR A N 1
ATOM 711 C CA . TYR A 1 96 ? 5.553 -5.510 2.475 1.00 97.88 96 TYR A CA 1
ATOM 712 C C . TYR A 1 96 ? 6.157 -6.502 3.483 1.00 97.88 96 TYR A C 1
ATOM 714 O O . TYR A 1 96 ? 5.461 -7.386 3.970 1.00 97.88 96 TYR A O 1
ATOM 722 N N . LYS A 1 97 ? 7.454 -6.380 3.789 1.00 97.75 97 LYS A N 1
ATOM 723 C CA . LYS A 1 97 ? 8.140 -7.223 4.778 1.00 97.75 97 LYS A CA 1
ATOM 724 C C . LYS A 1 97 ? 7.705 -6.928 6.214 1.00 97.75 97 LYS A C 1
ATOM 726 O O . LYS A 1 97 ? 7.702 -7.842 7.031 1.00 97.75 97 LYS A O 1
ATOM 731 N N . ASP A 1 98 ? 7.325 -5.681 6.482 1.00 97.88 98 ASP A N 1
ATOM 732 C CA . ASP A 1 98 ? 6.976 -5.175 7.814 1.00 97.88 98 ASP A CA 1
ATOM 733 C C . ASP A 1 98 ? 5.488 -4.795 7.918 1.00 97.88 98 ASP A C 1
ATOM 735 O O . ASP A 1 98 ? 4.994 -4.437 8.988 1.00 97.88 98 ASP A O 1
ATOM 739 N N . ALA A 1 99 ? 4.763 -4.846 6.799 1.00 97.81 99 ALA A N 1
ATOM 740 C CA . ALA A 1 99 ? 3.355 -4.499 6.729 1.00 97.81 99 ALA A CA 1
ATOM 741 C C . ALA A 1 99 ? 2.476 -5.565 7.408 1.00 97.81 99 ALA A C 1
ATOM 743 O O . ALA A 1 99 ? 2.745 -6.765 7.290 1.00 97.81 99 ALA A O 1
ATOM 744 N N . PRO A 1 100 ? 1.374 -5.165 8.066 1.00 97.56 100 PRO A N 1
ATOM 745 C CA . PRO A 1 100 ? 0.387 -6.119 8.549 1.00 97.56 100 PRO A CA 1
ATOM 746 C C . PRO A 1 100 ? -0.257 -6.861 7.372 1.00 97.56 100 PRO A C 1
ATOM 748 O O . PRO A 1 100 ? -0.425 -6.315 6.282 1.00 97.56 100 PRO A O 1
ATOM 751 N N . THR A 1 101 ? -0.641 -8.113 7.606 1.00 97.38 101 THR A N 1
ATOM 752 C CA . THR A 1 101 ? -1.368 -8.942 6.630 1.00 97.38 101 THR A CA 1
ATOM 753 C C . THR A 1 101 ? -2.874 -8.969 6.886 1.00 97.38 101 THR A C 1
ATOM 755 O O . THR A 1 101 ? -3.640 -9.284 5.987 1.00 97.38 101 THR A O 1
ATOM 758 N N . LYS A 1 102 ? -3.319 -8.621 8.099 1.00 97.19 102 LYS A N 1
ATOM 759 C CA . LYS A 1 102 ? -4.741 -8.510 8.451 1.00 97.19 102 LYS A CA 1
ATOM 760 C C . LYS A 1 102 ? -5.200 -7.067 8.269 1.00 97.19 102 LYS A C 1
ATOM 762 O O . LYS A 1 102 ? -4.847 -6.218 9.087 1.00 97.19 102 LYS A O 1
ATOM 767 N N . LEU A 1 103 ? -5.964 -6.809 7.213 1.00 97.38 103 LEU A N 1
ATOM 768 C CA . LEU A 1 103 ? -6.537 -5.499 6.900 1.00 97.38 103 LEU A CA 1
ATOM 769 C C . LEU A 1 103 ? -8.063 -5.605 6.857 1.00 97.38 103 LEU A C 1
ATOM 771 O O . LEU A 1 103 ? -8.622 -6.659 6.549 1.00 97.38 103 LEU A O 1
ATOM 775 N N . ASP A 1 104 ? -8.756 -4.509 7.138 1.00 96.88 104 ASP A N 1
ATOM 776 C CA . ASP A 1 104 ? -10.194 -4.448 6.880 1.00 96.88 104 ASP A CA 1
ATOM 777 C C . ASP A 1 104 ? -10.454 -4.311 5.377 1.00 96.88 104 ASP A C 1
ATOM 779 O O . ASP A 1 104 ? -11.352 -4.960 4.841 1.00 96.88 104 ASP A O 1
ATOM 783 N N . VAL A 1 105 ? -9.616 -3.536 4.684 1.00 97.62 105 VAL A N 1
ATOM 784 C CA . VAL A 1 105 ? -9.645 -3.384 3.226 1.00 97.62 105 VAL A CA 1
ATOM 785 C C . VAL A 1 105 ? -8.219 -3.421 2.683 1.00 97.62 105 VAL A C 1
ATOM 787 O O . VAL A 1 105 ? -7.361 -2.662 3.137 1.00 97.62 105 VAL A O 1
ATOM 790 N N . LEU A 1 106 ? -7.967 -4.275 1.695 1.00 98.44 106 LEU A N 1
ATOM 791 C CA . LEU A 1 106 ? -6.745 -4.283 0.895 1.00 98.44 106 LEU A CA 1
ATOM 792 C C . LEU A 1 106 ? -7.050 -3.726 -0.496 1.00 98.44 106 LEU A C 1
ATOM 794 O O . LEU A 1 106 ? -7.649 -4.403 -1.314 1.00 98.44 106 LEU A O 1
ATOM 798 N N . LEU A 1 107 ? -6.599 -2.512 -0.790 1.00 98.31 107 LEU A N 1
ATOM 799 C CA . LEU A 1 107 ? -6.804 -1.866 -2.081 1.00 98.31 107 LEU A CA 1
ATOM 800 C C . LEU A 1 107 ? -5.596 -2.081 -3.001 1.00 98.31 107 LEU A C 1
ATOM 802 O O . LEU A 1 107 ? -4.481 -1.651 -2.688 1.00 98.31 107 LEU A O 1
ATOM 806 N N . ILE A 1 108 ? -5.827 -2.705 -4.160 1.00 97.81 108 ILE A N 1
ATOM 807 C CA . ILE A 1 108 ? -4.791 -2.993 -5.163 1.00 97.81 108 ILE A CA 1
ATOM 808 C C . ILE A 1 108 ? -5.060 -2.174 -6.440 1.00 97.81 108 ILE A C 1
ATOM 810 O O . ILE A 1 108 ? -5.871 -2.588 -7.270 1.00 97.81 108 ILE A O 1
ATOM 814 N N . PRO A 1 109 ? -4.400 -1.018 -6.628 1.00 97.25 109 PRO A N 1
ATOM 815 C CA . PRO A 1 109 ? -4.554 -0.213 -7.835 1.00 97.25 109 PRO A CA 1
ATOM 816 C C . PRO A 1 109 ? -3.871 -0.844 -9.056 1.00 97.25 109 PRO A C 1
ATOM 818 O O . PRO A 1 109 ? -2.947 -1.657 -8.942 1.00 97.25 109 PRO A O 1
ATOM 821 N N . GLY A 1 110 ? -4.293 -0.412 -10.245 1.00 96.31 110 GLY A N 1
ATOM 822 C CA . GLY A 1 110 ? -3.610 -0.705 -11.495 1.00 96.31 110 GLY A CA 1
ATOM 823 C C . GLY A 1 110 ? -2.418 0.221 -11.750 1.00 96.31 110 GLY A C 1
ATOM 824 O O . GLY A 1 110 ? -2.062 1.097 -10.958 1.00 96.31 110 GLY A O 1
ATOM 825 N N . GLY A 1 111 ? -1.765 0.026 -12.891 1.00 95.50 111 GLY A N 1
ATOM 826 C CA . GLY A 1 111 ? -0.690 0.899 -13.351 1.00 95.50 111 GLY A CA 1
ATOM 827 C C . GLY A 1 111 ? 0.281 0.209 -14.294 1.00 95.50 111 GLY A C 1
ATOM 828 O O . GLY A 1 111 ? 0.295 -1.010 -14.446 1.00 95.50 111 GLY A O 1
ATOM 829 N N . LEU A 1 112 ? 1.154 0.997 -14.919 1.00 95.81 112 LEU A N 1
ATOM 830 C CA . LEU A 1 112 ? 2.185 0.460 -15.814 1.00 95.81 112 LEU A CA 1
ATOM 831 C C . LEU A 1 112 ? 3.241 -0.356 -15.052 1.00 95.81 112 LEU A C 1
ATOM 833 O O . LEU A 1 112 ? 3.903 -1.216 -15.631 1.00 95.81 112 LEU A O 1
ATOM 837 N N . GLY A 1 113 ? 3.393 -0.108 -13.749 1.00 94.75 113 GLY A N 1
ATOM 838 C CA . GLY A 1 113 ? 4.317 -0.842 -12.886 1.00 94.75 113 GLY A CA 1
ATOM 839 C C . GLY A 1 113 ? 3.854 -2.227 -12.442 1.00 94.75 113 GLY A C 1
ATOM 840 O O . GLY A 1 113 ? 4.659 -2.967 -11.876 1.00 94.75 113 GLY A O 1
ATOM 841 N N . THR A 1 114 ? 2.605 -2.622 -12.718 1.00 96.38 114 THR A N 1
ATOM 842 C CA . THR A 1 114 ? 2.049 -3.910 -12.269 1.00 96.38 114 THR A CA 1
ATOM 843 C C . THR A 1 114 ? 2.901 -5.093 -12.735 1.00 96.38 114 THR A C 1
ATOM 845 O O . THR A 1 114 ? 3.122 -6.037 -11.980 1.00 96.38 114 THR A O 1
ATOM 848 N N . ALA A 1 115 ? 3.469 -5.015 -13.944 1.00 94.50 115 ALA A N 1
ATOM 849 C CA . ALA A 1 115 ? 4.358 -6.044 -14.484 1.00 94.50 115 ALA A CA 1
ATOM 850 C C . ALA A 1 115 ? 5.644 -6.252 -13.655 1.00 94.50 115 ALA A C 1
ATOM 852 O O . ALA A 1 115 ? 6.226 -7.335 -13.696 1.00 94.50 115 ALA A O 1
ATOM 853 N N . GLY A 1 116 ? 6.110 -5.227 -12.936 1.00 92.88 116 GLY A N 1
ATOM 854 C CA . GLY A 1 116 ? 7.233 -5.334 -12.004 1.00 92.88 116 GLY A CA 1
ATOM 855 C C . GLY A 1 116 ? 6.817 -6.001 -10.696 1.00 92.88 116 GLY A C 1
ATOM 856 O O . GLY A 1 116 ? 7.493 -6.916 -10.237 1.00 92.88 116 GLY A O 1
ATOM 857 N N . VAL A 1 117 ? 5.663 -5.602 -10.153 1.00 94.50 117 VAL A N 1
ATOM 858 C CA . VAL A 1 117 ? 5.102 -6.159 -8.910 1.00 94.50 117 VAL A CA 1
ATOM 859 C C . VAL A 1 117 ? 4.869 -7.662 -9.029 1.00 94.50 117 VAL A C 1
ATOM 861 O O . VAL A 1 117 ? 5.323 -8.418 -8.179 1.00 94.50 117 VAL A O 1
ATOM 864 N N . VAL A 1 118 ? 4.248 -8.117 -10.121 1.00 96.00 118 VAL A N 1
ATOM 865 C CA . VAL A 1 118 ? 3.929 -9.546 -10.315 1.00 96.00 118 VAL A CA 1
ATOM 866 C C . VAL A 1 118 ? 5.166 -10.438 -10.456 1.00 96.00 118 VAL A C 1
ATOM 868 O O . VAL A 1 118 ? 5.075 -11.651 -10.284 1.00 96.00 118 VAL A O 1
ATOM 871 N N . LYS A 1 119 ? 6.327 -9.854 -10.781 1.00 96.81 119 LYS A N 1
ATOM 872 C CA . LYS A 1 119 ? 7.609 -10.569 -10.878 1.00 96.81 119 LYS A CA 1
ATOM 873 C C . LYS A 1 119 ? 8.350 -10.633 -9.543 1.00 96.81 119 LYS A C 1
ATOM 875 O O . LYS A 1 119 ? 9.254 -11.455 -9.402 1.00 96.81 119 LYS A O 1
ATOM 880 N N . ASP A 1 120 ? 7.989 -9.797 -8.573 1.00 97.06 120 ASP A N 1
ATOM 881 C CA . ASP A 1 120 ? 8.528 -9.873 -7.219 1.00 97.06 120 ASP A CA 1
ATOM 882 C C . ASP A 1 120 ? 7.797 -10.978 -6.447 1.00 97.06 120 ASP A C 1
ATOM 884 O O . ASP A 1 120 ? 6.706 -10.790 -5.911 1.00 97.06 120 ASP A O 1
ATOM 888 N N . ALA A 1 121 ? 8.416 -12.158 -6.384 1.00 97.69 121 ALA A N 1
ATOM 889 C CA . ALA A 1 121 ? 7.850 -13.311 -5.691 1.00 97.69 121 ALA A CA 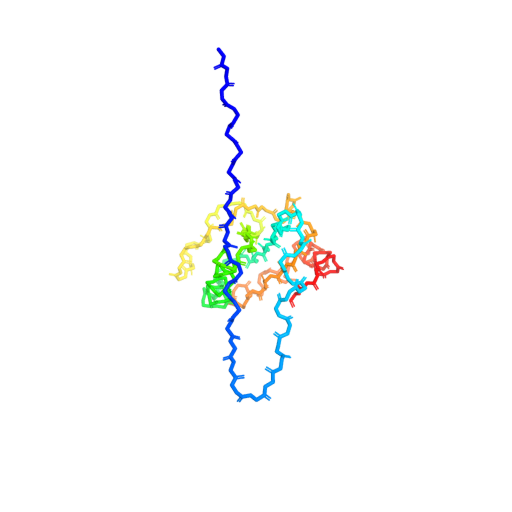1
ATOM 890 C C . ALA A 1 121 ? 7.607 -13.054 -4.191 1.00 97.69 121 ALA A C 1
ATOM 892 O O . ALA A 1 121 ? 6.668 -13.607 -3.618 1.00 97.69 121 ALA A O 1
ATOM 893 N N . GLY A 1 122 ? 8.436 -12.222 -3.549 1.00 97.25 122 GLY A N 1
ATOM 894 C CA . GLY A 1 122 ? 8.268 -11.867 -2.142 1.00 97.25 122 GLY A CA 1
ATOM 895 C C . GLY A 1 122 ? 7.048 -10.978 -1.943 1.00 97.25 122 GLY A C 1
ATOM 896 O O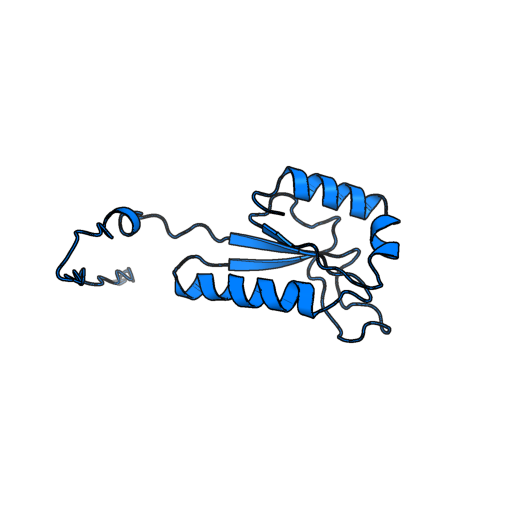 . GLY A 1 122 ? 6.228 -11.241 -1.061 1.00 97.25 122 GLY A O 1
ATOM 897 N N . PHE A 1 123 ? 6.889 -9.983 -2.814 1.00 97.88 123 PHE A N 1
ATOM 898 C CA . PHE A 1 123 ? 5.741 -9.092 -2.767 1.00 97.88 123 PHE A CA 1
ATOM 899 C C . PHE A 1 123 ? 4.442 -9.829 -3.119 1.00 97.88 123 PHE A C 1
ATOM 901 O O . PHE A 1 123 ? 3.455 -9.700 -2.402 1.00 97.88 123 PHE A O 1
ATOM 908 N N . MET A 1 124 ? 4.451 -10.691 -4.139 1.00 98.25 124 MET A N 1
ATOM 909 C CA . MET A 1 124 ? 3.293 -11.524 -4.482 1.00 98.25 124 MET A CA 1
ATOM 910 C C . MET A 1 124 ? 2.901 -12.473 -3.349 1.00 98.25 124 MET A C 1
ATOM 912 O O . MET A 1 124 ? 1.718 -12.596 -3.050 1.00 98.25 124 MET A O 1
ATOM 916 N N . LYS A 1 125 ? 3.869 -13.091 -2.658 1.00 98.50 125 LYS A N 1
ATOM 917 C CA . LYS A 1 125 ? 3.584 -13.919 -1.475 1.00 98.50 125 LYS A CA 1
ATOM 918 C C . LYS A 1 125 ? 2.887 -13.111 -0.376 1.00 98.50 125 LYS A C 1
ATOM 920 O O . LYS A 1 125 ? 1.943 -13.610 0.241 1.00 98.50 125 LYS A O 1
ATOM 925 N N . TYR A 1 126 ? 3.346 -11.884 -0.129 1.00 98.44 126 TYR A N 1
ATOM 926 C CA . TYR A 1 126 ? 2.681 -10.979 0.805 1.00 98.44 126 TYR A CA 1
ATOM 927 C C . TYR A 1 126 ? 1.258 -10.651 0.346 1.00 98.44 126 TYR A C 1
ATOM 929 O O . TYR A 1 126 ? 0.339 -10.822 1.137 1.00 98.44 126 TYR A O 1
ATOM 937 N N . LEU A 1 127 ? 1.062 -10.249 -0.915 1.00 98.25 127 LEU A N 1
ATOM 938 C CA . LEU A 1 127 ? -0.256 -9.888 -1.446 1.00 98.25 127 LEU A CA 1
ATOM 939 C C . LEU A 1 127 ? -1.247 -11.047 -1.350 1.00 98.25 127 LEU A C 1
ATOM 941 O O . LEU A 1 127 ? -2.370 -10.830 -0.912 1.00 98.25 127 LEU A O 1
ATOM 945 N N . THR A 1 128 ? -0.829 -12.274 -1.674 1.00 98.31 128 THR A N 1
ATOM 946 C CA . THR A 1 128 ? -1.662 -13.470 -1.480 1.00 98.31 128 THR A CA 1
ATOM 947 C C . THR A 1 128 ? -2.053 -13.635 -0.012 1.00 98.31 128 THR A C 1
ATOM 949 O O . THR A 1 128 ? -3.231 -13.768 0.297 1.00 98.31 128 THR A O 1
ATOM 952 N N . THR A 1 129 ? -1.081 -13.559 0.903 1.00 98.44 129 THR A N 1
ATOM 953 C CA . THR A 1 129 ? -1.336 -13.714 2.346 1.00 98.44 129 THR A CA 1
ATOM 954 C C . THR A 1 129 ? -2.261 -12.619 2.879 1.00 98.44 129 THR A C 1
ATOM 956 O O . THR A 1 129 ? -3.155 -12.891 3.675 1.00 98.44 129 THR A O 1
ATOM 959 N N . ALA A 1 130 ? -2.048 -11.373 2.455 1.00 98.31 130 ALA A N 1
ATOM 960 C CA . ALA A 1 130 ? -2.859 -10.240 2.866 1.00 98.31 130 ALA A CA 1
ATOM 961 C C . ALA A 1 130 ? -4.281 -10.344 2.303 1.00 98.31 130 ALA A C 1
ATOM 963 O O . ALA A 1 130 ? -5.236 -10.120 3.038 1.00 98.31 130 ALA A O 1
ATOM 964 N N . ALA A 1 131 ? -4.439 -10.752 1.043 1.00 98.25 131 ALA A N 1
ATOM 965 C CA . ALA A 1 131 ? -5.745 -10.954 0.424 1.00 98.25 131 ALA A CA 1
ATOM 966 C C . ALA A 1 131 ? -6.556 -12.058 1.123 1.00 98.25 131 ALA A C 1
ATOM 968 O O . ALA A 1 131 ? -7.740 -11.874 1.378 1.00 98.25 131 ALA A O 1
ATOM 969 N N . GLU A 1 132 ? -5.918 -13.171 1.497 1.00 98.38 132 GLU A N 1
ATOM 970 C CA . GLU A 1 132 ? -6.562 -14.267 2.240 1.00 98.38 132 GLU A CA 1
ATOM 971 C C . GLU A 1 132 ? -7.006 -13.866 3.655 1.00 98.38 132 GLU A C 1
ATOM 973 O O . GLU A 1 132 ? -7.945 -14.442 4.203 1.00 98.38 132 GLU A O 1
ATOM 978 N N . GLN A 1 133 ? -6.309 -12.910 4.273 1.00 97.88 133 GLN A N 1
ATOM 979 C CA . GLN A 1 133 ? -6.535 -12.502 5.662 1.00 97.88 133 GLN A CA 1
ATOM 980 C C . GLN A 1 133 ? -7.354 -11.216 5.808 1.00 97.88 133 GLN A C 1
ATOM 982 O O . GLN A 1 133 ? -7.769 -10.895 6.926 1.00 97.88 133 GLN A O 1
ATOM 987 N N . SER A 1 134 ? -7.561 -10.477 4.718 1.00 97.31 134 SER A N 1
ATOM 988 C CA . SER A 1 134 ? -8.314 -9.225 4.725 1.00 97.31 134 SER A CA 1
ATOM 989 C C . SER A 1 134 ? -9.812 -9.478 4.606 1.00 97.31 134 SER A C 1
ATOM 991 O O . SER A 1 134 ? -10.243 -10.454 3.995 1.00 97.31 134 SER A O 1
ATOM 993 N N . LYS A 1 135 ? -10.631 -8.592 5.185 1.00 96.31 135 LYS A N 1
ATOM 994 C CA . LYS A 1 135 ? -12.097 -8.720 5.082 1.00 96.31 135 LYS A CA 1
ATOM 995 C C . LYS A 1 135 ? -12.594 -8.404 3.669 1.00 96.31 135 LYS A C 1
ATOM 997 O O . LYS A 1 135 ? -13.514 -9.061 3.186 1.00 96.31 135 LYS A O 1
ATOM 1002 N N . HIS A 1 136 ? -11.975 -7.417 3.021 1.00 96.88 136 HIS A N 1
ATOM 1003 C CA . HIS A 1 136 ? -12.264 -7.001 1.651 1.00 96.88 136 HIS A CA 1
ATOM 1004 C C . HIS A 1 136 ? -10.966 -6.787 0.863 1.00 96.88 136 HIS A C 1
ATOM 1006 O O . HIS A 1 136 ? -9.979 -6.301 1.421 1.00 96.88 136 HIS A O 1
ATOM 1012 N N . VAL A 1 137 ? -10.993 -7.139 -0.425 1.00 94.94 137 VAL A N 1
ATOM 1013 C CA . VAL A 1 137 ? -9.921 -6.938 -1.415 1.00 94.94 137 VAL A CA 1
ATOM 1014 C C . VAL A 1 137 ? -10.523 -6.291 -2.653 1.00 94.94 137 VAL A C 1
ATOM 1016 O O . VAL A 1 137 ? -11.596 -6.784 -3.072 1.00 94.94 137 VAL A O 1
#

Foldseek 3Di:
DDDDDDPDPPPDDPPDDDPDDDDCPPVVPPDPDQAPEAEEEEEDAAFFDPCQVVVVVVVVCCVVVVRHHYDYAYEYCAFAWHDPPHPDIDTHHYYLVPDDLEGQHYRYTDGPCVVVQVPPPSNVVSVVSSCVRYNYD

Secondary structure (DSSP, 8-state):
-PPP--------------TT----GGGSS---SPPPPEEEEEE--TTB-HHHHHHHHHHHHGGGGGT--EEEEEEESSSEEPPTT-SS--EESEETTTS-S--SEEE---BTTHHHHTT-HHHHHHHHHHHHHSSB-